Protein AF-X1BL93-F1 (afdb_monomer)

Structure (mmCIF, N/CA/C/O backbone):
data_AF-X1BL93-F1
#
_entry.id   AF-X1BL93-F1
#
loop_
_atom_site.group_PDB
_atom_site.id
_atom_site.type_symbol
_atom_site.label_atom_id
_atom_site.label_alt_id
_atom_site.label_comp_id
_atom_site.label_asym_id
_atom_site.label_entity_id
_atom_site.label_seq_id
_atom_site.pdbx_PDB_ins_code
_atom_site.Cartn_x
_atom_site.Cartn_y
_atom_site.Cartn_z
_atom_site.occupancy
_atom_site.B_iso_or_equiv
_atom_site.auth_seq_id
_atom_site.auth_comp_id
_atom_site.auth_asym_id
_atom_site.auth_atom_id
_atom_site.pdbx_PDB_model_num
ATOM 1 N N . GLU A 1 1 ? -20.829 -1.612 23.100 1.00 42.91 1 GLU A N 1
ATOM 2 C CA . GLU A 1 1 ? -20.469 -0.297 23.673 1.00 42.91 1 GLU A CA 1
ATOM 3 C C . GLU A 1 1 ? -18.978 -0.281 24.005 1.00 42.91 1 GLU A C 1
ATOM 5 O O . GLU A 1 1 ? -18.437 -1.334 24.332 1.00 42.91 1 GLU A O 1
ATOM 10 N N . CYS A 1 2 ? -18.305 0.864 23.852 1.00 41.94 2 CYS A N 1
ATOM 11 C CA . CYS A 1 2 ? -16.932 1.084 24.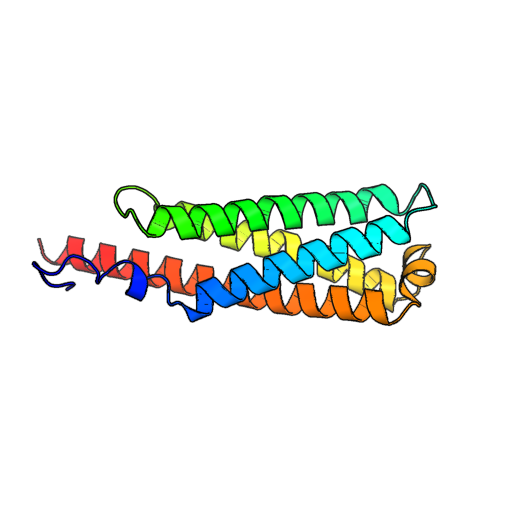331 1.00 41.94 2 CYS A CA 1
ATOM 12 C C . CYS A 1 2 ? -17.045 1.722 25.739 1.00 41.94 2 CYS A C 1
ATOM 14 O O . CYS A 1 2 ? -17.835 2.655 25.879 1.00 41.94 2 CYS A O 1
ATOM 16 N N . PRO A 1 3 ? -16.354 1.222 26.782 1.00 42.75 3 PRO A N 1
ATOM 17 C CA . PRO A 1 3 ? -16.650 1.581 28.173 1.00 42.75 3 PRO A CA 1
ATOM 18 C C . PRO A 1 3 ? -16.120 2.970 28.589 1.00 42.75 3 PRO A C 1
ATOM 20 O O . PRO A 1 3 ? -15.126 3.440 28.026 1.00 42.75 3 PRO A O 1
ATOM 23 N N . PRO A 1 4 ? -16.726 3.610 29.612 1.00 44.84 4 PRO A N 1
ATOM 24 C CA . PRO A 1 4 ? -16.394 4.962 30.045 1.00 44.84 4 PRO A CA 1
ATOM 25 C C . PRO A 1 4 ? -15.346 4.960 31.167 1.00 44.84 4 PRO A C 1
ATOM 27 O O . PRO A 1 4 ? -15.685 5.235 32.306 1.00 44.84 4 PRO A O 1
ATOM 30 N N . SER A 1 5 ? -14.086 4.631 30.865 1.00 45.03 5 SER A N 1
ATOM 31 C CA . SER A 1 5 ? -12.888 5.111 31.594 1.00 45.03 5 SER A CA 1
ATOM 32 C C . SER A 1 5 ? -11.679 4.239 31.261 1.00 45.03 5 SER A C 1
ATOM 34 O O . SER A 1 5 ? -11.653 3.052 31.582 1.00 45.03 5 SER A O 1
ATOM 36 N N . GLY A 1 6 ? -10.658 4.843 30.659 1.00 34.75 6 GLY A N 1
ATOM 37 C CA . GLY A 1 6 ? -9.364 4.214 30.397 1.00 34.75 6 GLY A CA 1
ATOM 38 C C . GLY A 1 6 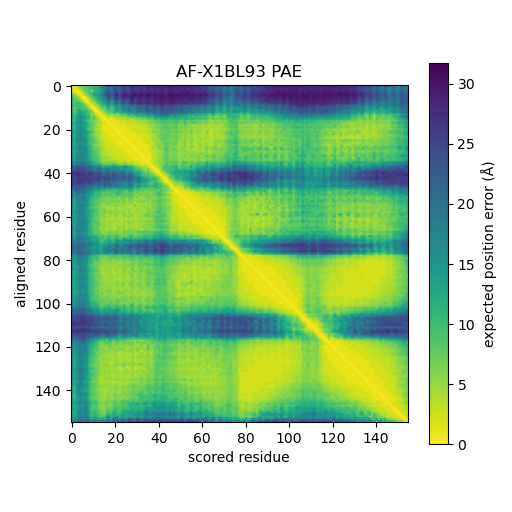? -8.760 4.772 29.117 1.00 34.75 6 GLY A C 1
ATOM 39 O O . GLY A 1 6 ? -9.204 4.430 28.029 1.00 34.75 6 GLY A O 1
ATOM 40 N N . GLN A 1 7 ? -7.776 5.656 29.266 1.00 42.66 7 GLN A N 1
ATOM 41 C CA . GLN A 1 7 ? -7.214 6.593 28.277 1.00 42.66 7 GLN A CA 1
ATOM 42 C C . GLN A 1 7 ? -6.709 6.021 26.932 1.00 42.66 7 GLN A C 1
ATOM 44 O O . GLN A 1 7 ? -6.234 6.789 26.105 1.00 42.66 7 GLN A O 1
ATOM 49 N N . TYR A 1 8 ? -6.826 4.722 26.654 1.00 45.47 8 TYR A N 1
ATOM 50 C CA . TYR A 1 8 ? -6.338 4.093 25.423 1.00 45.47 8 TYR A CA 1
ATOM 51 C C . TYR A 1 8 ? -7.199 2.849 25.129 1.00 45.47 8 TYR A C 1
ATOM 53 O O . TYR A 1 8 ? -7.005 1.823 25.774 1.00 45.47 8 TYR A O 1
ATOM 61 N N . GLY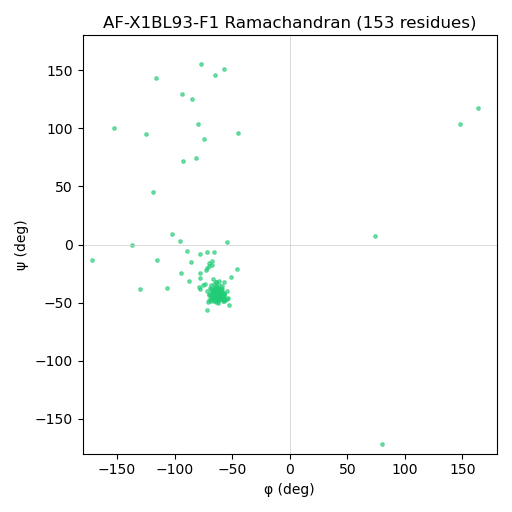 A 1 9 ? -8.188 2.887 24.218 1.00 43.69 9 GLY A N 1
ATOM 62 C CA . GLY A 1 9 ? -9.030 1.679 24.058 1.00 43.69 9 GLY A CA 1
ATOM 63 C C . GLY A 1 9 ? -10.060 1.557 22.930 1.00 43.69 9 GLY A C 1
ATOM 64 O O . GLY A 1 9 ? -10.529 0.439 22.689 1.00 43.69 9 GLY A O 1
ATOM 65 N N . CYS A 1 10 ? -10.413 2.630 22.215 1.00 51.66 10 CYS A N 1
ATOM 66 C CA . CYS A 1 10 ? -11.317 2.521 21.054 1.00 51.66 10 CYS A CA 1
ATOM 67 C C . CYS A 1 10 ? -10.567 2.700 19.717 1.00 51.66 10 CYS A C 1
ATOM 69 O O . CYS A 1 10 ? -10.809 1.928 18.796 1.00 51.66 10 CYS A O 1
ATOM 71 N N . GLY A 1 11 ? -9.569 3.593 19.630 1.00 49.88 11 GLY A N 1
ATOM 72 C CA . GLY A 1 11 ? -8.784 3.809 18.398 1.00 49.88 11 GLY A CA 1
ATOM 73 C C . GLY A 1 11 ? -7.997 2.580 17.914 1.00 49.88 11 GLY A C 1
ATOM 74 O O . GLY A 1 11 ? -8.067 2.225 16.744 1.00 49.88 11 GLY A O 1
ATOM 75 N N . GLN A 1 12 ? -7.343 1.851 18.827 1.00 44.06 12 GLN A N 1
ATOM 76 C CA . GLN A 1 12 ? -6.580 0.623 18.516 1.00 44.06 12 GLN A CA 1
ATOM 77 C C . GLN A 1 12 ? -7.473 -0.576 18.133 1.00 44.06 12 GLN A C 1
ATOM 79 O O . GLN A 1 12 ? -6.979 -1.570 17.608 1.00 44.06 12 GLN A O 1
ATOM 84 N N . ARG A 1 13 ? -8.782 -0.503 18.420 1.00 53.62 13 ARG A N 1
ATOM 85 C CA . ARG A 1 13 ? -9.769 -1.524 18.033 1.00 53.62 13 ARG A CA 1
ATOM 86 C C . ARG A 1 13 ? -10.325 -1.262 16.634 1.00 53.62 13 ARG A C 1
ATOM 88 O O . ARG A 1 13 ? -10.656 -2.209 15.939 1.00 53.62 13 ARG A O 1
ATOM 95 N N . ILE A 1 14 ? -10.418 0.015 16.251 1.00 60.62 14 ILE A N 1
ATOM 96 C CA . ILE A 1 14 ? -10.888 0.456 14.931 1.00 60.62 14 ILE A CA 1
ATOM 97 C C . ILE A 1 14 ? -9.786 0.278 13.877 1.00 60.62 14 ILE A C 1
ATOM 99 O O . ILE A 1 14 ? -10.084 -0.139 12.767 1.00 60.62 14 ILE A O 1
ATOM 103 N N . PHE A 1 15 ? -8.521 0.544 14.221 1.00 67.88 15 PHE A N 1
ATOM 104 C CA . PHE A 1 15 ? -7.368 0.239 13.364 1.00 67.88 15 PHE A CA 1
ATOM 105 C C . PHE A 1 15 ? -6.351 -0.636 14.110 1.00 67.88 15 PHE A C 1
ATOM 107 O O . PHE A 1 15 ? -5.499 -0.103 14.832 1.00 67.88 15 PHE A O 1
ATOM 114 N N . PRO A 1 16 ? -6.423 -1.971 13.944 1.00 71.75 16 PRO A N 1
ATOM 115 C CA . PRO A 1 16 ? -5.450 -2.902 14.505 1.00 71.75 16 PRO A CA 1
ATOM 116 C C . PRO A 1 16 ? -4.018 -2.591 14.052 1.00 71.75 16 PRO A C 1
ATOM 118 O O . PRO A 1 16 ? -3.792 -2.107 12.941 1.00 71.75 16 PRO A O 1
ATOM 121 N N . LYS A 1 17 ? -3.026 -2.927 14.887 1.00 74.88 17 LYS A N 1
ATOM 122 C CA . LYS A 1 17 ? -1.598 -2.757 14.555 1.00 74.88 17 LYS A CA 1
ATOM 123 C C . LYS A 1 17 ? -1.191 -3.482 13.270 1.00 74.88 17 LYS A C 1
ATOM 125 O O . LYS A 1 17 ? -0.347 -2.966 12.546 1.00 74.88 17 LYS A O 1
ATOM 130 N N . GLU A 1 18 ? -1.819 -4.619 12.976 1.00 78.56 18 GLU A N 1
ATOM 131 C CA . GLU A 1 18 ? -1.652 -5.358 11.719 1.00 78.56 18 GLU A CA 1
ATOM 132 C C . GLU A 1 18 ? -1.885 -4.451 10.501 1.00 78.56 18 GLU A C 1
ATOM 134 O O . GLU A 1 18 ? -0.994 -4.280 9.675 1.00 78.56 18 GLU A O 1
ATOM 139 N N . VAL A 1 19 ? -3.021 -3.746 10.471 1.00 76.69 19 VAL A N 1
ATOM 140 C CA . VAL A 1 19 ? -3.406 -2.836 9.379 1.00 76.69 19 VAL A CA 1
ATOM 141 C C . VAL A 1 19 ? -2.410 -1.685 9.235 1.00 76.69 19 VAL A C 1
ATOM 143 O O . VAL A 1 19 ? -2.034 -1.282 8.134 1.00 76.69 19 VAL A O 1
ATOM 146 N N . GLN A 1 20 ? -1.930 -1.153 10.361 1.00 75.81 20 GLN A N 1
ATOM 147 C CA . GLN A 1 20 ? -0.913 -0.102 10.346 1.00 75.81 20 GLN A CA 1
ATOM 148 C C . GLN A 1 20 ? 0.422 -0.596 9.773 1.00 75.81 20 GLN A C 1
ATOM 150 O O . GLN A 1 20 ? 1.126 0.168 9.112 1.00 75.81 20 GLN A O 1
ATOM 155 N N . ASN A 1 21 ? 0.793 -1.847 10.049 1.00 82.69 21 ASN A N 1
ATOM 156 C CA . ASN A 1 21 ? 2.017 -2.449 9.536 1.00 82.69 21 ASN A CA 1
ATOM 157 C C . ASN A 1 21 ? 1.909 -2.733 8.037 1.00 82.69 21 ASN A C 1
ATOM 159 O O . ASN A 1 21 ? 2.855 -2.444 7.310 1.00 82.69 21 ASN A O 1
ATOM 163 N N . GLU A 1 22 ? 0.756 -3.206 7.567 1.00 80.75 22 GLU A N 1
ATOM 164 C CA . GLU A 1 22 ? 0.510 -3.439 6.143 1.00 80.75 22 GLU A CA 1
ATOM 165 C C . GLU A 1 22 ? 0.543 -2.144 5.329 1.00 80.75 22 GLU A C 1
ATOM 167 O O . GLU A 1 22 ? 1.209 -2.081 4.300 1.00 80.75 22 GLU A O 1
ATOM 172 N N . ILE A 1 23 ? -0.068 -1.062 5.823 1.00 80.88 23 ILE A N 1
ATOM 173 C CA . ILE A 1 23 ? -0.015 0.240 5.138 1.00 80.88 23 ILE A CA 1
ATOM 174 C C . ILE A 1 23 ? 1.414 0.813 5.125 1.00 80.88 23 ILE A C 1
ATOM 176 O O . ILE A 1 23 ? 1.824 1.445 4.149 1.00 80.88 23 ILE A O 1
ATOM 180 N N . LYS A 1 24 ? 2.214 0.568 6.173 1.00 80.88 24 LYS A N 1
ATOM 181 C CA . LYS A 1 24 ? 3.642 0.933 6.181 1.00 80.88 24 LYS A CA 1
ATOM 182 C C . LYS A 1 24 ? 4.454 0.102 5.189 1.00 80.88 24 LYS A C 1
ATOM 184 O O . LYS A 1 24 ? 5.299 0.672 4.502 1.00 80.88 24 LYS A O 1
ATOM 189 N N . ALA A 1 25 ? 4.218 -1.207 5.125 1.00 82.56 25 ALA A N 1
ATOM 190 C CA . ALA A 1 25 ? 4.877 -2.100 4.175 1.00 82.56 25 ALA A CA 1
ATOM 191 C C . ALA A 1 25 ? 4.571 -1.668 2.736 1.00 82.56 25 ALA A C 1
ATOM 193 O O . ALA A 1 25 ? 5.495 -1.416 1.967 1.00 82.56 25 ALA A O 1
ATOM 194 N N . LEU A 1 26 ? 3.296 -1.400 2.449 1.00 77.81 26 LEU A N 1
ATOM 195 C CA . LEU A 1 26 ? 2.833 -0.853 1.180 1.00 77.81 26 LEU A CA 1
ATOM 196 C C . LEU A 1 26 ? 3.574 0.437 0.794 1.00 77.81 26 LEU A C 1
ATOM 198 O O . LEU A 1 26 ? 4.051 0.577 -0.333 1.00 77.81 26 LEU A O 1
ATOM 202 N N . ALA A 1 27 ? 3.739 1.375 1.731 1.00 80.25 27 ALA A N 1
ATOM 203 C CA . ALA A 1 27 ? 4.491 2.606 1.482 1.00 80.25 27 ALA A CA 1
ATOM 204 C C . ALA A 1 27 ? 5.963 2.362 1.126 1.00 80.25 27 ALA A C 1
ATOM 206 O O . ALA A 1 27 ? 6.531 3.079 0.295 1.00 80.25 27 ALA A O 1
ATOM 207 N N . VAL A 1 28 ? 6.583 1.343 1.722 1.00 83.56 28 VAL A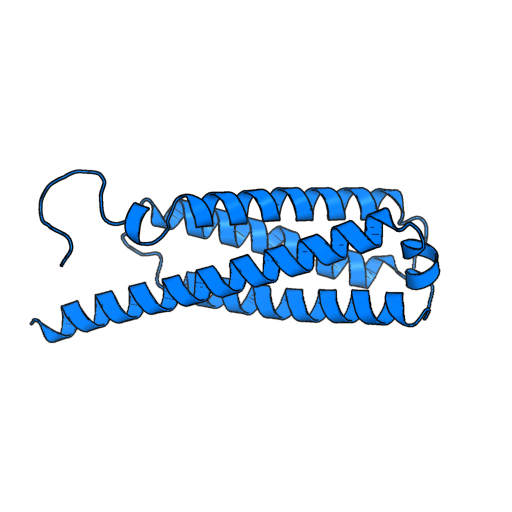 N 1
ATOM 208 C CA . VAL A 1 28 ? 7.951 0.933 1.391 1.00 83.56 28 VAL A CA 1
ATOM 209 C C . VAL A 1 28 ? 8.006 0.305 -0.001 1.00 83.56 28 VAL A C 1
ATOM 211 O O . VAL A 1 28 ? 8.852 0.712 -0.800 1.00 83.56 28 VAL A O 1
ATOM 214 N N . SER A 1 29 ? 7.103 -0.618 -0.328 1.00 79.69 29 SER A N 1
ATOM 215 C CA . SER A 1 29 ? 7.038 -1.276 -1.640 1.00 79.69 29 SER A CA 1
ATOM 216 C C . SER A 1 29 ? 6.814 -0.274 -2.770 1.00 79.69 29 SER A C 1
ATOM 218 O O . SER A 1 29 ? 7.532 -0.285 -3.770 1.00 79.69 29 SER A O 1
ATOM 220 N N . ILE A 1 30 ? 5.920 0.695 -2.567 1.00 77.94 30 ILE A N 1
ATOM 221 C CA . ILE A 1 30 ? 5.667 1.789 -3.512 1.00 77.94 30 ILE A CA 1
ATOM 222 C C . ILE A 1 30 ? 6.906 2.659 -3.710 1.00 77.94 30 ILE A C 1
ATOM 224 O O . ILE A 1 30 ? 7.239 3.014 -4.840 1.00 77.94 30 ILE A O 1
ATOM 228 N N . LYS A 1 31 ? 7.616 3.000 -2.629 1.00 80.06 31 LYS A N 1
ATOM 229 C CA . LYS A 1 31 ? 8.862 3.771 -2.718 1.00 80.06 31 LYS A CA 1
ATOM 230 C C . LYS A 1 31 ? 9.943 2.999 -3.476 1.00 80.06 31 LYS A C 1
ATOM 232 O O . LYS A 1 31 ? 10.677 3.587 -4.269 1.00 80.06 31 LYS A O 1
ATOM 237 N N . THR A 1 32 ? 10.036 1.691 -3.260 1.00 79.69 32 THR A N 1
ATOM 238 C CA . THR A 1 32 ? 10.954 0.807 -3.987 1.00 79.69 32 THR A CA 1
ATOM 239 C C . THR A 1 32 ? 10.606 0.757 -5.470 1.00 79.69 32 THR A C 1
ATOM 241 O O . THR A 1 32 ? 11.476 0.990 -6.309 1.00 79.69 32 THR A O 1
ATOM 244 N N . LEU A 1 33 ? 9.328 0.565 -5.801 1.00 72.50 33 LEU A N 1
ATOM 245 C CA . LEU A 1 33 ? 8.829 0.618 -7.171 1.00 72.50 33 LEU A CA 1
ATOM 246 C C . LEU A 1 33 ? 9.147 1.975 -7.820 1.00 72.50 33 LEU A C 1
ATOM 248 O O . LEU A 1 33 ? 9.649 2.013 -8.942 1.00 72.50 33 LEU A O 1
ATOM 252 N N . ALA A 1 34 ? 8.952 3.082 -7.092 1.00 74.06 34 ALA A N 1
ATOM 253 C CA . ALA A 1 34 ? 9.272 4.429 -7.559 1.00 74.06 34 ALA A CA 1
ATOM 254 C C . ALA A 1 34 ? 10.745 4.590 -7.943 1.00 74.06 34 ALA A C 1
ATOM 256 O O . ALA A 1 34 ? 11.073 5.157 -8.988 1.00 74.06 34 ALA A O 1
ATOM 257 N N . ASN A 1 35 ? 11.635 4.074 -7.098 1.00 73.19 35 ASN A N 1
ATOM 258 C CA . ASN A 1 35 ? 13.074 4.139 -7.311 1.00 73.19 35 ASN A CA 1
ATOM 259 C C . ASN A 1 35 ? 13.519 3.247 -8.477 1.00 73.19 35 ASN A C 1
ATOM 261 O O . ASN A 1 35 ? 14.303 3.698 -9.312 1.00 73.19 35 ASN A O 1
ATOM 265 N N . ASN A 1 36 ? 12.979 2.029 -8.581 1.00 67.75 36 ASN A N 1
ATOM 266 C CA . ASN A 1 36 ? 13.290 1.103 -9.673 1.00 67.75 36 ASN A CA 1
ATOM 267 C C . ASN A 1 36 ? 12.814 1.651 -11.025 1.00 67.75 36 ASN A C 1
ATOM 269 O O . ASN A 1 36 ? 13.533 1.579 -12.017 1.00 67.75 36 ASN A O 1
ATOM 273 N N . ILE A 1 37 ? 11.644 2.290 -11.054 1.00 66.38 37 ILE A N 1
ATOM 274 C CA . ILE A 1 37 ? 11.141 2.991 -12.238 1.00 66.38 37 ILE A CA 1
ATOM 275 C C . ILE A 1 37 ? 12.073 4.159 -12.612 1.0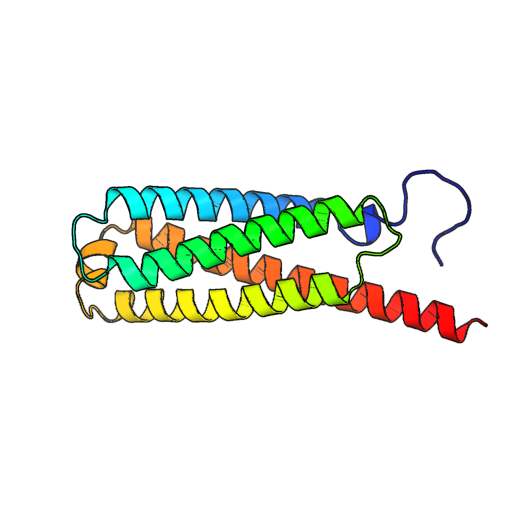0 66.38 37 ILE A C 1
ATOM 277 O O . ILE A 1 37 ? 12.437 4.298 -13.778 1.00 66.38 37 ILE A O 1
ATOM 281 N N . ASN A 1 38 ? 12.529 4.972 -11.651 1.00 59.97 38 ASN A N 1
ATOM 282 C CA . ASN A 1 38 ? 13.453 6.084 -11.924 1.00 59.97 38 ASN A CA 1
ATOM 283 C C . ASN A 1 38 ? 14.803 5.636 -12.513 1.00 59.97 38 ASN A C 1
ATOM 285 O O . ASN A 1 38 ? 15.376 6.375 -13.311 1.00 59.97 38 ASN A O 1
ATOM 289 N N . ALA A 1 39 ? 15.287 4.440 -12.164 1.00 57.78 39 ALA A N 1
ATOM 290 C CA . ALA A 1 39 ? 16.527 3.876 -12.703 1.00 57.78 39 ALA A CA 1
ATOM 291 C C . ALA A 1 39 ? 16.418 3.458 -14.183 1.00 57.78 39 ALA A C 1
ATOM 293 O O . ALA A 1 39 ? 17.432 3.308 -14.859 1.00 57.78 39 ALA A O 1
ATOM 294 N N . ILE A 1 40 ? 15.194 3.290 -14.692 1.00 53.53 40 ILE A N 1
ATOM 295 C CA . ILE A 1 40 ? 14.927 2.656 -15.982 1.00 53.53 40 ILE A CA 1
ATOM 296 C C . ILE A 1 40 ? 14.311 3.644 -17.011 1.00 53.53 40 ILE A C 1
ATOM 298 O O . ILE A 1 40 ? 14.325 3.400 -18.221 1.00 53.53 40 ILE A O 1
ATOM 302 N N . ILE A 1 41 ? 13.839 4.824 -16.587 1.00 54.12 41 ILE A N 1
ATOM 303 C CA . ILE A 1 41 ? 13.276 5.838 -17.496 1.00 54.12 41 ILE A CA 1
ATOM 304 C C . ILE A 1 41 ? 14.367 6.682 -18.188 1.00 54.12 41 ILE A C 1
ATOM 306 O O . ILE A 1 41 ? 14.558 7.868 -17.895 1.00 54.12 41 ILE A O 1
ATOM 310 N N . GLY A 1 42 ? 15.046 6.076 -19.161 1.00 55.19 42 GLY A N 1
ATOM 311 C CA . GLY A 1 42 ? 15.821 6.781 -20.189 1.00 55.19 42 GLY A CA 1
ATOM 312 C C . GLY A 1 42 ? 14.995 7.228 -21.407 1.00 55.19 42 GLY A C 1
ATOM 313 O O . GLY A 1 42 ? 15.450 8.088 -22.154 1.00 55.19 42 GLY A O 1
ATOM 314 N N . ASP A 1 43 ? 13.778 6.700 -21.596 1.00 51.31 43 ASP A N 1
ATOM 315 C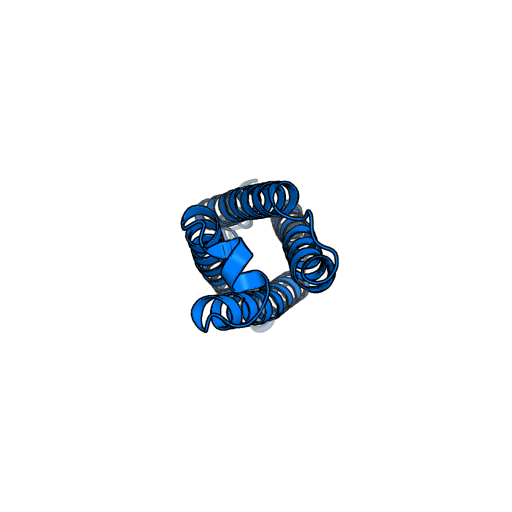 CA . ASP A 1 43 ? 13.007 6.857 -22.842 1.00 51.31 43 ASP A CA 1
ATOM 316 C C . ASP A 1 43 ? 11.684 7.637 -22.658 1.00 51.31 43 ASP A C 1
ATOM 318 O O . ASP A 1 43 ? 11.028 7.552 -21.613 1.00 51.31 43 ASP A O 1
ATOM 322 N N . ARG A 1 44 ? 11.315 8.461 -23.649 1.00 55.12 44 ARG A N 1
ATOM 323 C CA . ARG A 1 44 ? 10.337 9.565 -23.514 1.00 55.12 44 ARG A CA 1
ATOM 324 C C . ARG A 1 44 ? 8.865 9.132 -23.506 1.00 55.12 44 ARG A C 1
ATOM 326 O O . ARG A 1 44 ? 8.066 9.828 -22.883 1.00 55.12 44 ARG A O 1
ATOM 333 N N . ASP A 1 45 ? 8.513 7.984 -24.084 1.00 55.31 45 ASP A N 1
ATOM 334 C CA . ASP A 1 45 ? 7.099 7.638 -24.331 1.00 55.31 45 ASP A CA 1
ATOM 335 C C . ASP A 1 45 ? 6.443 6.786 -23.229 1.00 55.31 45 ASP A C 1
ATOM 337 O O . ASP A 1 45 ? 5.242 6.882 -22.991 1.00 55.31 45 ASP A O 1
ATOM 341 N N . ASN A 1 46 ? 7.229 6.030 -22.457 1.00 56.38 46 ASN A N 1
ATOM 342 C CA . ASN A 1 46 ? 6.723 5.218 -21.337 1.00 56.38 46 ASN A CA 1
ATOM 343 C C . ASN A 1 46 ? 6.686 5.968 -19.994 1.00 56.38 46 ASN A C 1
ATOM 345 O O . ASN A 1 46 ? 6.191 5.460 -18.986 1.00 56.38 46 ASN A O 1
ATOM 349 N N . LYS A 1 47 ? 7.219 7.195 -19.974 1.00 58.06 47 LYS A N 1
ATOM 350 C CA . LYS A 1 47 ? 7.390 8.011 -18.771 1.00 58.06 47 LYS A CA 1
ATOM 351 C C . LYS A 1 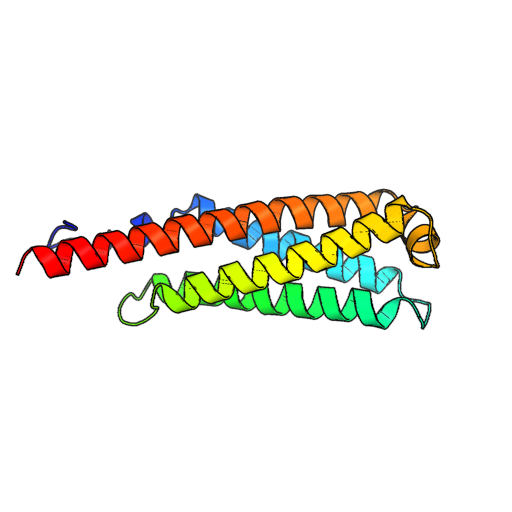47 ? 6.070 8.570 -18.263 1.00 58.06 47 LYS A C 1
ATOM 353 O O . LYS A 1 47 ? 5.926 8.691 -17.061 1.00 58.06 47 LYS A O 1
ATOM 358 N N . ALA A 1 48 ? 5.115 8.914 -19.126 1.00 62.00 48 ALA A N 1
ATOM 359 C CA . ALA A 1 48 ? 3.929 9.657 -18.697 1.00 62.00 48 ALA A CA 1
ATOM 360 C C . ALA A 1 48 ? 2.957 8.802 -17.868 1.00 62.00 48 ALA A C 1
ATOM 362 O O . ALA A 1 48 ? 2.676 9.154 -16.726 1.00 62.00 48 ALA A O 1
ATOM 363 N N . SER A 1 49 ? 2.491 7.663 -18.395 1.00 60.50 49 SER A N 1
ATOM 364 C CA . S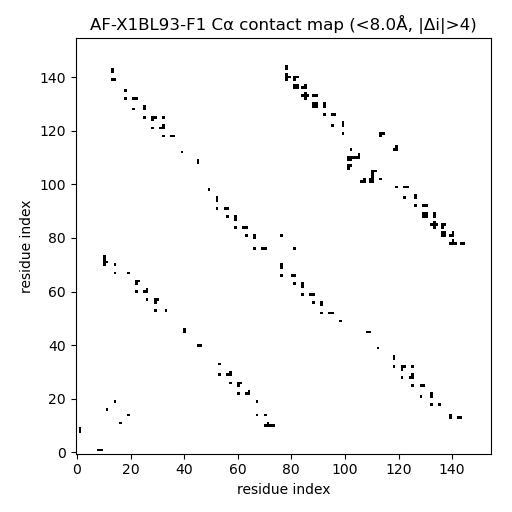ER A 1 49 ? 1.499 6.825 -17.703 1.00 60.50 49 SER A CA 1
ATOM 365 C C . SER A 1 49 ? 2.072 6.166 -16.451 1.00 60.50 49 SER A C 1
ATOM 367 O O . SER A 1 49 ? 1.469 6.275 -15.392 1.00 60.50 49 SER A O 1
ATOM 369 N N . ILE A 1 50 ? 3.268 5.570 -16.529 1.00 70.06 50 ILE A N 1
ATOM 370 C CA . ILE A 1 50 ? 3.901 4.909 -15.376 1.00 70.06 50 ILE A CA 1
ATOM 371 C C . ILE A 1 50 ? 4.227 5.931 -14.279 1.00 70.06 50 ILE A C 1
ATOM 373 O O . ILE A 1 50 ? 3.949 5.682 -13.108 1.00 70.06 50 ILE A O 1
ATOM 377 N N . LYS A 1 51 ? 4.755 7.112 -14.638 1.00 72.06 51 LYS A N 1
ATOM 378 C CA . LYS A 1 51 ? 5.009 8.186 -13.666 1.00 72.06 51 LYS A CA 1
ATOM 379 C C . LYS A 1 51 ? 3.715 8.728 -13.075 1.00 72.06 51 LYS A C 1
ATOM 381 O O . LYS A 1 51 ? 3.690 9.001 -11.884 1.00 72.06 51 LYS A O 1
ATOM 386 N N . GLN A 1 52 ? 2.657 8.887 -13.869 1.00 76.50 52 GLN A N 1
ATOM 387 C CA . GLN A 1 52 ? 1.374 9.366 -13.360 1.00 76.50 52 GLN A CA 1
ATOM 388 C C . GLN A 1 52 ? 0.761 8.361 -12.385 1.00 76.50 52 GLN A C 1
ATOM 390 O O . GLN A 1 52 ? 0.363 8.751 -11.291 1.00 76.50 52 GLN A O 1
ATOM 395 N N . THR A 1 53 ? 0.746 7.074 -12.740 1.00 72.19 53 THR A N 1
ATOM 396 C CA . THR A 1 53 ? 0.314 6.005 -11.838 1.00 72.19 53 THR A CA 1
ATOM 397 C C . THR A 1 53 ? 1.146 6.032 -10.562 1.00 72.19 53 THR A C 1
ATOM 399 O O . THR A 1 53 ? 0.586 6.054 -9.478 1.00 72.19 53 THR A O 1
ATOM 402 N N . LEU A 1 54 ? 2.470 6.145 -10.664 1.00 74.38 54 LEU A N 1
ATOM 403 C CA . LEU A 1 54 ? 3.356 6.187 -9.504 1.00 74.38 54 LEU A CA 1
ATOM 404 C C . LEU A 1 54 ? 3.117 7.399 -8.590 1.00 74.38 54 LEU A C 1
ATOM 406 O O . LEU A 1 54 ? 3.121 7.268 -7.365 1.00 74.38 54 LEU A O 1
ATOM 410 N N . VAL A 1 55 ? 2.902 8.577 -9.176 1.00 80.31 55 VAL A N 1
ATOM 411 C CA . VAL A 1 55 ? 2.564 9.800 -8.438 1.00 80.31 55 VAL A CA 1
ATOM 412 C C . VAL A 1 55 ? 1.229 9.630 -7.715 1.00 80.31 55 VAL A C 1
ATOM 414 O O . VAL A 1 55 ? 1.147 9.950 -6.531 1.00 80.31 55 VAL A O 1
ATOM 417 N N . ASN A 1 56 ? 0.218 9.071 -8.386 1.00 78.69 56 ASN A N 1
ATOM 418 C CA . ASN A 1 56 ? -1.089 8.801 -7.786 1.00 78.69 56 ASN A CA 1
ATOM 419 C C . ASN A 1 56 ? -0.967 7.804 -6.621 1.00 78.69 56 ASN A C 1
ATOM 421 O O . ASN A 1 56 ? -1.439 8.083 -5.523 1.00 78.69 56 ASN A O 1
ATOM 425 N N . VAL A 1 57 ? -0.251 6.695 -6.831 1.00 78.88 57 VAL A N 1
ATOM 426 C CA . VAL A 1 57 ? 0.009 5.651 -5.827 1.00 78.88 57 VAL A CA 1
ATOM 427 C C . VAL A 1 57 ? 0.711 6.230 -4.588 1.00 78.88 57 VAL A C 1
ATOM 429 O O . VAL A 1 57 ? 0.297 5.974 -3.455 1.00 78.88 57 VAL A O 1
ATOM 432 N N . THR A 1 58 ? 1.750 7.049 -4.787 1.00 80.94 58 THR A N 1
ATOM 433 C CA . THR A 1 58 ? 2.510 7.675 -3.690 1.00 80.94 58 THR A CA 1
ATOM 434 C C . THR A 1 58 ? 1.641 8.665 -2.913 1.00 80.94 58 THR A C 1
ATOM 436 O O . THR A 1 58 ? 1.556 8.584 -1.689 1.00 80.94 58 THR A O 1
ATOM 439 N N . ALA A 1 59 ? 0.932 9.555 -3.614 1.00 83.88 59 ALA A N 1
ATOM 440 C CA . ALA A 1 59 ? 0.065 10.552 -2.989 1.00 83.88 59 ALA A CA 1
ATOM 441 C C . ALA A 1 59 ? -1.066 9.909 -2.174 1.00 83.88 59 ALA A C 1
ATOM 443 O O . ALA A 1 59 ? -1.368 10.343 -1.060 1.00 83.88 59 ALA A O 1
ATOM 444 N N . MET A 1 60 ? -1.661 8.841 -2.700 1.00 76.69 60 MET A N 1
ATOM 445 C CA . MET A 1 60 ? -2.704 8.095 -2.003 1.00 76.69 60 MET A CA 1
ATOM 446 C C . MET A 1 60 ? -2.181 7.343 -0.785 1.00 76.69 60 MET A C 1
ATOM 448 O O . MET A 1 60 ? -2.871 7.260 0.225 1.00 76.69 60 MET A O 1
ATOM 452 N N . THR A 1 61 ? -0.954 6.836 -0.837 1.00 78.31 61 THR A N 1
ATOM 453 C CA . THR A 1 61 ? -0.330 6.169 0.314 1.00 78.31 61 THR A CA 1
ATOM 454 C C . THR A 1 61 ? -0.013 7.149 1.434 1.00 78.31 61 THR A C 1
ATOM 456 O O . THR A 1 61 ? -0.227 6.855 2.615 1.00 78.31 61 THR A O 1
ATOM 459 N N . ASP A 1 62 ? 0.409 8.360 1.077 1.00 83.50 62 ASP A N 1
ATOM 460 C CA . ASP A 1 62 ? 0.548 9.452 2.035 1.00 83.50 62 ASP A CA 1
ATOM 461 C C . ASP A 1 62 ? -0.804 9.854 2.631 1.00 83.50 62 ASP A C 1
ATOM 463 O O . ASP A 1 62 ? -0.883 10.192 3.815 1.00 83.50 62 ASP A O 1
ATOM 467 N N . GLN A 1 63 ? -1.872 9.839 1.829 1.00 81.38 63 GLN A N 1
ATOM 468 C CA . GLN A 1 63 ? -3.230 10.094 2.304 1.00 81.38 63 GLN A CA 1
ATOM 469 C C . GLN A 1 63 ? -3.694 8.991 3.262 1.00 81.38 63 GLN A C 1
ATOM 471 O O . GLN A 1 63 ? -4.147 9.310 4.357 1.00 81.38 63 GLN A O 1
ATOM 476 N N . ALA A 1 64 ? -3.497 7.713 2.925 1.00 77.50 64 ALA A N 1
ATOM 477 C CA . ALA A 1 64 ? -3.805 6.584 3.801 1.00 77.50 64 ALA A CA 1
ATOM 478 C C . ALA A 1 64 ? -3.039 6.677 5.132 1.00 77.50 64 ALA A C 1
ATOM 480 O O . ALA A 1 64 ? -3.637 6.575 6.201 1.00 77.50 64 ALA A O 1
ATOM 481 N N . THR A 1 65 ? -1.739 6.982 5.089 1.00 79.81 65 THR A N 1
ATOM 482 C CA . THR A 1 65 ? -0.904 7.163 6.290 1.00 79.81 65 THR A CA 1
ATOM 483 C C . THR A 1 65 ? -1.373 8.337 7.153 1.00 79.81 65 THR A C 1
ATOM 485 O O . THR A 1 65 ? -1.332 8.263 8.383 1.00 79.81 65 THR A O 1
ATOM 488 N N . ARG A 1 66 ? -1.824 9.435 6.535 1.00 79.06 66 ARG A N 1
ATOM 489 C CA . ARG A 1 66 ? -2.400 10.581 7.254 1.00 79.06 66 ARG A CA 1
ATOM 490 C C . ARG A 1 66 ? -3.732 10.224 7.903 1.00 79.06 66 ARG A C 1
ATOM 492 O O . ARG A 1 66 ? -3.894 10.486 9.090 1.00 79.06 66 ARG A O 1
ATOM 499 N N . THR A 1 67 ? -4.622 9.561 7.169 1.00 74.25 67 THR A N 1
ATOM 500 C CA . THR A 1 67 ? -5.898 9.049 7.683 1.00 74.25 67 THR A CA 1
ATOM 501 C C . THR A 1 67 ? -5.674 8.151 8.899 1.00 74.25 67 THR A C 1
ATOM 503 O O . THR A 1 67 ? -6.287 8.380 9.937 1.00 74.25 67 THR A O 1
ATOM 506 N N . LEU A 1 68 ? -4.723 7.213 8.826 1.00 71.44 68 LEU A N 1
ATOM 507 C CA . LEU A 1 68 ? -4.339 6.362 9.957 1.00 71.44 68 LEU A CA 1
ATOM 508 C C . LEU A 1 68 ? -3.915 7.156 11.196 1.00 71.44 68 LEU A C 1
ATOM 510 O O . LEU A 1 68 ? -4.374 6.869 12.298 1.00 71.44 68 LEU A O 1
ATOM 514 N N . LYS A 1 69 ? -3.048 8.160 11.024 1.00 72.81 69 LYS A N 1
ATOM 515 C CA . LYS A 1 69 ? -2.562 8.997 12.131 1.00 72.81 69 LYS A CA 1
ATOM 516 C C . LYS A 1 69 ? -3.674 9.846 12.746 1.00 72.81 69 LYS A C 1
ATOM 518 O O . LYS A 1 69 ? -3.716 10.014 13.958 1.00 72.81 69 LYS A O 1
ATOM 523 N N . SER A 1 70 ? -4.585 10.373 11.931 1.00 68.62 70 SER A N 1
ATOM 524 C CA . SER A 1 70 ? -5.691 11.210 12.409 1.00 68.62 70 SER A CA 1
ATOM 525 C C . SER A 1 70 ? -6.770 10.412 13.153 1.00 68.62 70 SER A C 1
ATOM 527 O O . SER A 1 70 ? -7.477 10.970 13.989 1.00 68.62 70 SER A O 1
ATOM 529 N N . ILE A 1 71 ? -6.867 9.101 12.915 1.00 63.41 71 ILE A N 1
ATOM 530 C CA . ILE A 1 71 ? -7.784 8.202 13.633 1.00 63.41 71 ILE A CA 1
ATOM 531 C C . ILE A 1 71 ? -7.340 7.943 15.078 1.00 63.41 71 ILE A C 1
ATOM 533 O O . ILE A 1 71 ? -8.173 7.617 15.918 1.00 63.41 71 ILE A O 1
ATOM 537 N N . GLU A 1 72 ? -6.070 8.154 15.430 1.00 56.16 72 GLU A N 1
ATOM 538 C CA . GLU A 1 72 ? -5.635 8.098 16.833 1.00 56.16 72 GLU A CA 1
ATOM 539 C C . GLU A 1 72 ? -6.228 9.247 17.685 1.00 56.16 72 GLU A C 1
ATOM 541 O O . GLU A 1 72 ? -6.239 9.146 18.911 1.00 56.16 72 GLU A O 1
ATOM 546 N N . GLY A 1 73 ? -6.799 10.290 17.059 1.00 55.69 73 GLY A N 1
ATOM 547 C CA . GLY A 1 73 ? -7.393 11.471 17.705 1.00 55.69 73 GLY A CA 1
ATOM 548 C C . GLY A 1 73 ? -8.890 11.673 17.426 1.00 55.69 73 GLY A C 1
ATOM 549 O O . GLY A 1 73 ? -9.295 12.780 17.089 1.00 55.69 73 GLY A O 1
ATOM 550 N N . LEU A 1 74 ? -9.697 10.608 17.521 1.00 57.97 74 LEU A N 1
ATOM 551 C CA . LEU A 1 74 ? -11.128 10.544 17.159 1.00 57.97 74 LEU A CA 1
ATOM 552 C C . LEU A 1 74 ? -11.990 11.733 17.648 1.00 57.97 74 LEU A C 1
ATOM 554 O O . LEU A 1 74 ? -12.557 11.687 18.739 1.00 57.97 74 LEU A O 1
ATOM 558 N N . SER A 1 75 ? -12.201 12.725 16.783 1.00 52.06 75 SER A N 1
ATOM 559 C CA . SER A 1 75 ? -13.418 13.552 16.791 1.00 52.06 75 SER A CA 1
ATOM 560 C C . SER A 1 75 ? -14.065 13.663 15.405 1.00 52.06 75 SER A C 1
ATOM 562 O O . SER A 1 75 ? -15.280 13.529 15.326 1.00 52.06 75 SER A O 1
ATOM 564 N N . ASP A 1 76 ? -13.291 13.772 14.310 1.00 52.25 76 ASP A N 1
ATOM 565 C CA . ASP A 1 76 ? -13.863 14.182 13.006 1.00 52.25 76 ASP A CA 1
ATOM 566 C C . ASP A 1 76 ? -13.407 13.406 11.754 1.00 52.25 76 ASP A C 1
ATOM 568 O O . ASP A 1 76 ? -13.900 13.678 10.657 1.00 52.25 76 ASP A O 1
ATOM 572 N N . VAL A 1 77 ? -12.516 12.407 11.854 1.00 57.19 77 VAL A N 1
ATOM 573 C CA . VAL A 1 77 ? -12.199 11.564 10.680 1.00 57.19 77 VAL A CA 1
ATOM 574 C C . VAL A 1 77 ? -13.359 10.605 10.432 1.00 57.19 77 VAL A C 1
ATOM 576 O O . VAL A 1 77 ? -13.449 9.514 10.995 1.00 57.19 77 VAL A O 1
ATOM 579 N N . GLY A 1 78 ? -14.301 11.060 9.611 1.00 69.56 78 GLY A N 1
ATOM 580 C CA . GLY A 1 78 ? -15.471 10.298 9.220 1.00 69.56 78 GLY A CA 1
ATOM 581 C C . GLY A 1 78 ? -15.090 9.065 8.405 1.00 69.56 78 GLY A C 1
ATOM 582 O O . GLY A 1 78 ? -14.184 9.105 7.577 1.00 69.56 78 GLY A O 1
ATOM 583 N N . ALA A 1 79 ? -15.857 7.987 8.579 1.00 71.69 79 ALA A N 1
ATOM 584 C CA . ALA A 1 79 ? -15.840 6.793 7.725 1.00 71.69 79 ALA A CA 1
ATOM 585 C C . ALA A 1 79 ? -15.842 7.107 6.211 1.00 71.69 79 ALA A C 1
ATOM 587 O O . ALA A 1 79 ? -15.445 6.276 5.405 1.00 71.69 79 ALA A O 1
ATOM 588 N N . GLU A 1 80 ? -16.279 8.305 5.827 1.00 77.88 80 GLU A N 1
ATOM 589 C CA . GLU A 1 80 ? -16.216 8.842 4.471 1.00 77.88 80 GLU A CA 1
ATOM 590 C C . GLU A 1 80 ? -14.782 9.066 3.967 1.00 77.88 80 GLU A C 1
ATOM 592 O O . GLU A 1 80 ? -14.460 8.636 2.869 1.00 77.88 80 GLU A O 1
ATOM 597 N N . ALA A 1 81 ? -13.881 9.644 4.770 1.00 80.44 81 ALA A N 1
ATOM 598 C CA . ALA A 1 81 ? -12.485 9.841 4.364 1.00 80.44 81 ALA A CA 1
ATOM 599 C C . ALA A 1 81 ? -11.756 8.501 4.144 1.00 80.44 81 ALA A C 1
ATOM 601 O O . ALA A 1 81 ? -10.937 8.358 3.232 1.00 80.44 81 ALA A O 1
ATOM 602 N N . ILE A 1 82 ? -12.092 7.503 4.967 1.00 78.75 82 ILE A N 1
ATOM 603 C CA . ILE A 1 82 ? -11.593 6.128 4.842 1.00 78.75 82 ILE A CA 1
ATOM 604 C C . ILE A 1 82 ? -12.173 5.477 3.578 1.00 78.75 82 ILE A C 1
ATOM 606 O O . ILE A 1 82 ? -11.416 4.908 2.793 1.00 78.75 82 ILE A O 1
ATOM 610 N N . GLY A 1 83 ? -13.478 5.636 3.333 1.00 83.88 83 GLY A N 1
ATOM 611 C CA . GLY A 1 83 ? -14.147 5.169 2.117 1.00 83.88 83 GLY A CA 1
ATOM 612 C C . GLY A 1 83 ? -13.542 5.758 0.841 1.00 83.88 83 GLY A C 1
ATOM 613 O O . GLY A 1 83 ? -13.158 5.010 -0.052 1.00 83.88 83 GLY A O 1
ATOM 614 N N . ASN A 1 84 ? -13.343 7.076 0.799 1.00 85.88 84 ASN A N 1
ATOM 615 C CA . ASN A 1 84 ? -12.729 7.767 -0.338 1.00 85.88 84 ASN A CA 1
ATOM 616 C C . ASN A 1 84 ? -11.299 7.272 -0.601 1.00 85.88 84 ASN A C 1
ATOM 618 O O . ASN A 1 84 ? -10.884 7.131 -1.748 1.00 85.88 84 ASN A O 1
ATOM 622 N N . THR A 1 85 ? -10.540 6.980 0.459 1.00 83.56 85 THR A N 1
ATOM 623 C CA . THR A 1 85 ? -9.190 6.416 0.325 1.00 83.56 85 THR A CA 1
ATOM 624 C C . THR A 1 85 ? -9.237 5.001 -0.263 1.00 83.56 85 THR A C 1
ATOM 626 O O . THR A 1 85 ? -8.441 4.690 -1.146 1.00 83.56 85 THR A O 1
ATOM 629 N N . ALA A 1 86 ? -10.185 4.159 0.164 1.00 86.06 86 ALA A N 1
ATOM 630 C CA . ALA A 1 86 ? -10.376 2.822 -0.405 1.00 86.06 86 ALA A CA 1
ATOM 631 C C . ALA A 1 86 ? -10.762 2.875 -1.897 1.00 86.06 86 ALA A C 1
ATOM 633 O O . ALA A 1 86 ? -10.182 2.164 -2.713 1.00 86.06 86 ALA A O 1
ATOM 634 N N . GLU A 1 87 ? -11.671 3.775 -2.283 1.00 88.19 87 GLU A N 1
ATOM 635 C CA . GLU A 1 87 ? -12.067 3.964 -3.688 1.00 88.19 87 GLU A CA 1
ATOM 636 C C . GLU A 1 87 ? -10.904 4.436 -4.570 1.00 88.19 87 GLU A C 1
ATOM 638 O O . GLU A 1 87 ? -10.718 3.959 -5.693 1.00 88.19 87 GLU A O 1
ATOM 643 N N . GLN A 1 88 ? -10.075 5.349 -4.059 1.00 86.12 88 GLN A N 1
ATOM 644 C CA . GLN A 1 88 ? -8.875 5.786 -4.766 1.00 86.12 88 GLN A CA 1
ATOM 645 C C . GLN A 1 88 ? -7.890 4.624 -4.966 1.00 86.12 88 GLN A C 1
ATOM 647 O O . GLN A 1 88 ? -7.338 4.483 -6.063 1.00 86.12 88 GLN A O 1
ATOM 652 N N . LEU A 1 89 ? -7.695 3.776 -3.943 1.00 84.50 89 LEU A N 1
ATOM 653 C CA . LEU A 1 89 ? -6.841 2.579 -4.013 1.00 84.50 89 LEU A CA 1
ATOM 654 C C . LEU A 1 89 ? -7.318 1.601 -5.085 1.00 84.50 89 LEU A C 1
ATOM 656 O O . LEU A 1 89 ? -6.490 1.131 -5.863 1.00 84.50 89 LEU A O 1
ATOM 660 N N . ASP A 1 90 ? -8.626 1.378 -5.207 1.00 87.25 90 ASP A N 1
ATOM 661 C CA . ASP A 1 90 ? -9.194 0.530 -6.262 1.00 87.25 90 ASP A CA 1
ATOM 662 C C . ASP A 1 90 ? -8.923 1.074 -7.668 1.00 87.25 90 ASP A C 1
ATOM 664 O O . ASP A 1 90 ? -8.538 0.327 -8.569 1.00 87.25 90 ASP A O 1
ATOM 668 N N . SER A 1 91 ? -9.094 2.384 -7.864 1.00 86.75 91 SER A N 1
ATOM 669 C CA . SER A 1 91 ? -8.824 3.032 -9.154 1.00 86.75 91 SER A CA 1
ATOM 670 C C . SER A 1 91 ? -7.359 2.860 -9.565 1.00 86.75 91 SER A C 1
ATOM 672 O O . SER A 1 91 ? -7.037 2.474 -10.690 1.00 86.75 91 SER A O 1
ATOM 674 N N . THR A 1 92 ? -6.452 3.053 -8.611 1.00 80.94 92 THR A N 1
ATOM 675 C CA . THR A 1 92 ? -5.019 2.850 -8.824 1.00 80.94 92 THR A CA 1
ATOM 676 C C . THR A 1 92 ? -4.663 1.390 -9.085 1.00 80.94 92 THR A C 1
ATOM 678 O O . THR A 1 92 ? -3.859 1.104 -9.974 1.00 80.94 92 THR A O 1
ATOM 681 N N . LEU A 1 93 ? -5.278 0.460 -8.353 1.00 86.38 93 LEU A N 1
ATOM 682 C CA . LEU A 1 93 ? -5.122 -0.974 -8.569 1.00 86.38 93 LEU A CA 1
ATOM 683 C C . LEU A 1 93 ? -5.522 -1.359 -9.999 1.00 86.38 93 LEU A C 1
ATOM 685 O O . LEU A 1 93 ? -4.794 -2.101 -10.659 1.00 86.38 93 LEU A O 1
ATOM 689 N N . ALA A 1 94 ? -6.631 -0.814 -10.503 1.00 86.81 94 ALA A N 1
ATOM 690 C CA . ALA A 1 94 ? -7.081 -1.048 -11.871 1.00 86.81 94 ALA A CA 1
ATOM 691 C C . ALA A 1 94 ? -6.074 -0.526 -12.912 1.00 86.81 94 ALA A C 1
ATOM 693 O O . ALA A 1 94 ? -5.796 -1.209 -13.899 1.00 86.81 94 ALA A O 1
ATOM 694 N N . GLU A 1 95 ? -5.479 0.650 -12.697 1.00 82.56 95 GLU A N 1
ATOM 695 C CA . GLU A 1 95 ? -4.437 1.178 -13.587 1.00 82.56 95 GLU A CA 1
ATOM 696 C C . GLU A 1 95 ? -3.155 0.331 -13.557 1.00 82.56 95 GLU A C 1
ATOM 698 O O . GLU A 1 95 ? -2.592 0.027 -14.609 1.00 82.56 95 GLU A O 1
ATOM 703 N N . LEU A 1 96 ? -2.718 -0.130 -12.381 1.00 80.44 96 LEU A N 1
ATOM 704 C CA . LEU A 1 96 ? -1.550 -1.011 -12.259 1.00 80.44 96 LEU A CA 1
ATOM 705 C C . LEU A 1 96 ? -1.782 -2.376 -12.917 1.00 80.44 96 LEU A C 1
ATOM 707 O O . LEU A 1 96 ? -0.886 -2.894 -13.583 1.00 80.44 96 LEU A O 1
ATOM 711 N N . GLN A 1 97 ? -2.989 -2.936 -12.806 1.00 84.25 97 GLN A N 1
ATOM 712 C CA . GLN A 1 97 ? -3.364 -4.164 -13.511 1.00 84.25 97 GLN A CA 1
ATOM 713 C C . GLN A 1 97 ? -3.314 -3.989 -15.032 1.00 84.25 97 GLN A C 1
ATOM 715 O O . GLN A 1 97 ? -2.829 -4.877 -15.732 1.00 84.25 97 GLN A O 1
ATOM 720 N N . LYS A 1 98 ? -3.745 -2.836 -15.562 1.00 81.56 98 LYS A N 1
ATOM 721 C CA . LYS A 1 98 ? -3.608 -2.522 -16.995 1.00 81.56 98 LYS A CA 1
ATOM 722 C C . LYS A 1 98 ? -2.142 -2.432 -17.417 1.00 81.56 98 LYS A C 1
ATOM 724 O O . LYS A 1 98 ? -1.800 -2.893 -18.504 1.00 81.56 98 LYS A O 1
ATOM 729 N N . VAL A 1 99 ? -1.277 -1.856 -16.579 1.00 76.44 99 VAL A N 1
ATOM 730 C CA . VAL A 1 99 ? 0.172 -1.811 -16.835 1.00 76.44 99 VAL A CA 1
ATOM 731 C C . VAL A 1 99 ? 0.755 -3.226 -16.853 1.00 76.44 99 VAL A C 1
ATOM 733 O O . VAL A 1 99 ? 1.409 -3.583 -17.829 1.00 76.44 99 VAL A O 1
ATOM 736 N N . LEU A 1 100 ? 0.456 -4.058 -15.849 1.00 77.44 100 LEU A N 1
ATOM 737 C CA . LEU A 1 100 ? 0.871 -5.468 -15.808 1.00 77.44 100 LEU A CA 1
ATOM 738 C C . LEU A 1 100 ? 0.390 -6.253 -17.036 1.00 77.44 100 LEU A C 1
ATOM 740 O O . LEU A 1 100 ? 1.159 -7.014 -17.617 1.00 77.44 100 LEU A O 1
ATOM 744 N N . ALA A 1 101 ? -0.856 -6.047 -17.468 1.00 78.44 101 ALA A N 1
ATOM 745 C CA . ALA A 1 101 ? -1.415 -6.723 -18.636 1.00 78.44 101 ALA A CA 1
ATOM 746 C C . ALA A 1 101 ? -0.682 -6.344 -19.933 1.00 78.44 101 ALA A C 1
ATOM 748 O O . ALA A 1 101 ? -0.300 -7.230 -20.696 1.00 78.44 101 ALA A O 1
ATOM 749 N N . LYS A 1 102 ? -0.418 -5.047 -20.153 1.00 70.06 102 LYS A N 1
ATOM 750 C CA . LYS A 1 102 ? 0.354 -4.562 -21.314 1.00 70.06 102 LYS A CA 1
ATOM 751 C C . LYS A 1 102 ? 1.756 -5.164 -21.354 1.00 70.06 102 LYS A C 1
ATOM 753 O O . LYS A 1 102 ? 2.250 -5.549 -22.408 1.00 70.06 102 LYS A O 1
ATOM 758 N N . VAL A 1 103 ? 2.366 -5.307 -20.186 1.00 68.94 103 VAL A N 1
ATOM 759 C CA . VAL A 1 103 ? 3.703 -5.878 -20.025 1.00 68.94 103 VAL A CA 1
ATOM 760 C C . VAL A 1 103 ? 3.706 -7.366 -20.343 1.00 68.94 103 VAL A C 1
ATOM 762 O O . VAL A 1 103 ? 4.512 -7.807 -21.157 1.00 68.94 103 VAL A O 1
ATOM 765 N N . ASN A 1 104 ? 2.762 -8.118 -19.774 1.00 68.31 104 ASN A N 1
ATOM 766 C CA . ASN A 1 104 ? 2.625 -9.554 -20.010 1.00 68.31 104 ASN A CA 1
ATOM 767 C C . ASN A 1 104 ? 2.281 -9.877 -21.475 1.00 68.31 104 ASN A C 1
ATOM 769 O O . ASN A 1 104 ? 2.714 -10.893 -22.007 1.00 68.31 104 ASN A O 1
ATOM 773 N N . SER A 1 105 ? 1.537 -8.995 -22.153 1.00 70.38 105 SER A N 1
ATOM 774 C CA . SER A 1 105 ? 1.218 -9.144 -23.580 1.00 70.38 105 SER A CA 1
ATOM 775 C C . SER A 1 105 ? 2.405 -8.898 -24.523 1.00 70.38 105 SER A C 1
ATOM 777 O O . SER A 1 105 ? 2.283 -9.123 -25.723 1.00 70.38 105 SER A O 1
ATOM 779 N N . GLY A 1 106 ? 3.557 -8.446 -24.013 1.00 60.50 106 GLY A N 1
ATOM 780 C CA . GLY A 1 106 ? 4.725 -8.156 -24.847 1.00 60.50 106 GLY A CA 1
ATOM 781 C C . GLY A 1 106 ? 4.593 -6.873 -25.681 1.00 60.50 106 GLY A C 1
ATOM 782 O O . GLY A 1 106 ? 5.452 -6.592 -26.518 1.00 60.50 106 GLY A O 1
ATOM 783 N N . GLU A 1 107 ? 3.535 -6.087 -25.473 1.00 56.34 107 GLU A N 1
ATOM 784 C CA . GLU A 1 107 ? 3.225 -4.921 -26.293 1.00 56.34 107 GLU A CA 1
ATOM 785 C C . GLU A 1 107 ? 3.983 -3.666 -25.826 1.00 56.34 107 GLU A C 1
ATOM 787 O O . GLU A 1 107 ? 3.896 -3.215 -24.680 1.00 56.34 107 GLU A O 1
ATOM 792 N N . GLY A 1 108 ? 4.712 -3.054 -26.763 1.00 59.31 108 GLY A N 1
ATOM 793 C CA . GLY A 1 108 ? 5.347 -1.747 -26.592 1.00 59.31 108 GLY A CA 1
ATOM 794 C C . GLY A 1 108 ? 6.671 -1.747 -25.818 1.00 59.31 108 GLY A C 1
ATOM 795 O O . GLY A 1 108 ? 7.271 -2.774 -25.500 1.00 59.31 108 GLY A O 1
ATOM 796 N N . THR A 1 109 ? 7.167 -0.547 -25.514 1.00 52.75 109 THR A N 1
ATOM 797 C CA . THR A 1 109 ? 8.442 -0.336 -24.807 1.00 52.75 109 THR A CA 1
ATOM 798 C C . THR A 1 109 ? 8.401 -0.818 -23.354 1.00 52.75 109 THR A C 1
ATOM 800 O O . THR A 1 109 ? 9.457 -1.085 -22.794 1.00 52.75 109 THR A O 1
ATOM 803 N N . ALA A 1 110 ? 7.214 -1.019 -22.760 1.00 56.88 110 ALA A N 1
ATOM 804 C CA . ALA A 1 110 ? 7.037 -1.540 -21.398 1.00 56.88 110 ALA A CA 1
ATOM 805 C C . ALA A 1 110 ? 7.459 -3.009 -21.277 1.00 56.88 110 ALA A C 1
ATOM 807 O O . ALA A 1 110 ? 8.122 -3.363 -20.309 1.00 56.88 110 ALA A O 1
ATOM 808 N N . ALA A 1 111 ? 7.187 -3.830 -22.293 1.00 55.59 111 ALA A N 1
ATOM 809 C CA . ALA A 1 111 ? 7.657 -5.213 -22.362 1.00 55.59 111 ALA A CA 1
ATOM 810 C C . ALA A 1 111 ? 9.189 -5.327 -22.507 1.00 55.59 111 ALA A C 1
ATOM 812 O O . ALA A 1 111 ? 9.798 -6.279 -22.025 1.00 55.59 111 ALA A O 1
ATOM 813 N N . ARG A 1 112 ? 9.842 -4.335 -23.132 1.00 54.50 112 ARG A N 1
ATOM 814 C CA . ARG A 1 112 ? 11.317 -4.250 -23.195 1.00 54.50 112 ARG A CA 1
ATOM 815 C C . ARG A 1 112 ? 11.924 -3.736 -21.883 1.00 54.50 112 ARG A C 1
ATOM 817 O O . ARG A 1 112 ? 13.046 -4.1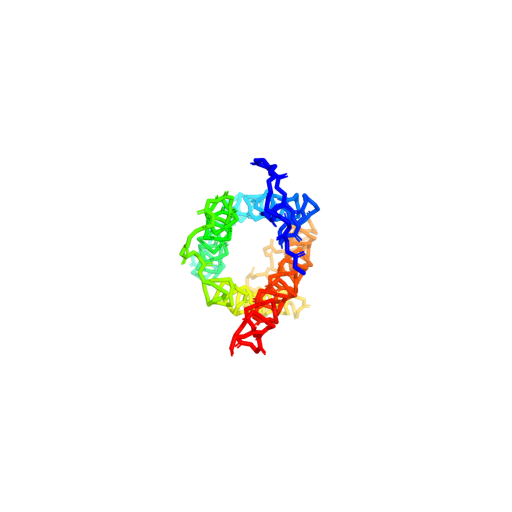01 -21.563 1.00 54.50 112 ARG A O 1
ATOM 824 N N . LEU A 1 113 ? 11.171 -2.923 -21.139 1.00 56.34 113 LEU A N 1
ATOM 825 C CA . LEU A 1 113 ? 11.557 -2.307 -19.866 1.00 56.34 113 LEU A CA 1
ATOM 826 C C . LEU A 1 113 ? 11.455 -3.263 -18.667 1.00 56.34 113 LEU A C 1
ATOM 828 O O . LEU A 1 113 ? 12.262 -3.201 -17.748 1.00 56.34 113 LEU A O 1
ATOM 832 N N . LEU A 1 114 ? 10.439 -4.128 -18.689 1.00 55.03 114 LEU A N 1
ATOM 833 C CA . LEU A 1 114 ? 10.066 -5.061 -17.620 1.00 55.03 114 LEU A CA 1
ATOM 834 C C . LEU A 1 114 ? 10.509 -6.505 -17.879 1.00 55.03 114 LEU A C 1
ATOM 836 O O . LEU A 1 114 ? 10.156 -7.397 -17.117 1.00 55.03 114 LEU A O 1
ATOM 840 N N . ASN A 1 115 ? 11.321 -6.735 -18.916 1.00 56.03 115 ASN A N 1
ATOM 841 C CA . ASN A 1 115 ? 12.044 -8.002 -19.079 1.00 56.03 115 ASN A CA 1
ATOM 842 C C . ASN A 1 115 ? 13.094 -8.227 -17.969 1.00 56.03 115 ASN A C 1
ATOM 844 O O . ASN A 1 115 ? 13.698 -9.293 -17.891 1.00 56.03 115 ASN A O 1
ATOM 848 N N . ASP A 1 116 ? 13.306 -7.233 -17.103 1.00 60.62 116 ASP A N 1
ATOM 849 C CA . ASP A 1 116 ? 13.925 -7.420 -15.800 1.00 60.62 116 ASP A CA 1
ATOM 850 C C . ASP A 1 116 ? 12.869 -7.968 -14.826 1.00 60.62 116 ASP A C 1
ATOM 852 O O . ASP A 1 116 ? 11.981 -7.239 -14.367 1.00 60.62 116 ASP A O 1
ATOM 856 N N . GLY A 1 117 ? 12.949 -9.271 -14.534 1.00 65.25 117 GLY A N 1
ATOM 857 C CA . GLY A 1 117 ? 11.997 -9.964 -13.662 1.00 65.25 117 GLY A CA 1
ATOM 858 C C . GLY A 1 117 ? 11.793 -9.265 -12.315 1.00 65.25 117 GLY A C 1
ATOM 859 O O . GLY A 1 117 ? 10.696 -9.302 -11.768 1.00 65.25 117 GLY A O 1
ATOM 860 N N . GLN A 1 118 ? 12.789 -8.525 -11.818 1.00 71.75 118 GLN A N 1
ATOM 861 C CA . GLN A 1 118 ? 12.683 -7.816 -10.548 1.00 71.75 118 GLN A CA 1
ATOM 862 C C . GLN A 1 118 ? 11.615 -6.712 -10.569 1.00 71.75 118 GLN A C 1
ATOM 864 O O . GLN A 1 118 ? 10.930 -6.492 -9.570 1.00 71.75 118 GLN A O 1
ATOM 869 N N . LEU A 1 119 ? 11.452 -5.983 -11.675 1.00 71.25 119 LEU A N 1
ATOM 870 C CA . LEU A 1 119 ? 10.466 -4.900 -11.738 1.00 71.25 119 LEU A CA 1
ATOM 871 C C . LEU A 1 119 ? 9.038 -5.455 -11.879 1.00 71.25 119 LEU A C 1
ATOM 873 O O . LEU A 1 119 ? 8.114 -4.893 -11.289 1.00 71.25 119 LEU A O 1
ATOM 877 N N . TYR A 1 120 ? 8.870 -6.572 -12.593 1.00 74.56 120 TYR A N 1
ATOM 878 C CA . TYR A 1 120 ? 7.593 -7.282 -12.664 1.00 74.56 120 TYR A CA 1
ATOM 879 C C . TYR A 1 120 ? 7.160 -7.795 -11.285 1.00 74.56 120 TYR A C 1
ATOM 881 O O . TYR A 1 120 ? 6.037 -7.516 -10.865 1.00 74.56 120 TYR A O 1
ATOM 889 N N . GLU A 1 121 ? 8.060 -8.454 -10.548 1.00 81.44 121 GLU A N 1
ATOM 890 C CA . GLU A 1 121 ? 7.765 -8.962 -9.201 1.00 81.44 121 GLU A CA 1
ATOM 891 C C . GLU A 1 121 ? 7.424 -7.826 -8.223 1.00 81.44 121 GLU A C 1
ATOM 893 O O . GLU A 1 121 ? 6.390 -7.872 -7.562 1.00 81.44 121 GLU A O 1
ATOM 898 N N . ASN A 1 122 ? 8.203 -6.736 -8.208 1.00 79.75 122 ASN A N 1
ATOM 899 C CA . ASN A 1 122 ? 7.905 -5.574 -7.356 1.00 79.75 122 ASN A CA 1
ATOM 900 C C . ASN A 1 122 ? 6.533 -4.951 -7.663 1.00 79.75 122 ASN A C 1
ATOM 902 O O . ASN A 1 122 ? 5.824 -4.498 -6.761 1.00 79.75 122 ASN A O 1
ATOM 906 N N . LEU A 1 123 ? 6.158 -4.896 -8.944 1.00 79.12 123 LEU A N 1
ATOM 907 C CA . LEU A 1 123 ? 4.862 -4.376 -9.367 1.00 79.12 123 LEU A CA 1
ATOM 908 C C . LEU A 1 123 ? 3.723 -5.318 -8.954 1.00 79.12 123 LEU A C 1
ATOM 910 O O . LEU A 1 123 ? 2.696 -4.855 -8.454 1.00 79.12 123 LEU A O 1
ATOM 914 N N . LEU A 1 124 ? 3.912 -6.625 -9.131 1.00 84.69 124 LEU A N 1
ATOM 915 C CA . LEU A 1 124 ? 2.962 -7.649 -8.714 1.00 84.69 124 LEU A CA 1
ATOM 916 C C . LEU A 1 124 ? 2.737 -7.617 -7.197 1.00 84.69 124 LEU A C 1
ATOM 918 O O . LEU A 1 124 ? 1.592 -7.671 -6.746 1.00 84.69 124 LEU A O 1
ATOM 922 N N . ASP A 1 125 ? 3.801 -7.487 -6.413 1.00 86.19 125 ASP A N 1
ATOM 923 C CA . ASP A 1 125 ? 3.710 -7.406 -4.956 1.00 86.19 125 ASP A CA 1
ATOM 924 C C . ASP A 1 125 ? 3.028 -6.115 -4.503 1.00 86.19 125 ASP A C 1
ATOM 926 O O . ASP A 1 125 ? 2.105 -6.167 -3.690 1.00 86.19 125 ASP A O 1
ATOM 930 N N . THR A 1 126 ? 3.341 -4.981 -5.137 1.00 82.75 126 THR A N 1
ATOM 931 C CA . THR A 1 126 ? 2.626 -3.716 -4.891 1.00 82.75 126 THR A CA 1
ATOM 932 C C . THR A 1 126 ? 1.120 -3.863 -5.150 1.00 82.75 126 THR A C 1
ATOM 934 O O . THR A 1 126 ? 0.298 -3.375 -4.378 1.00 82.75 126 THR A O 1
ATOM 937 N N . VAL A 1 127 ? 0.727 -4.568 -6.217 1.00 87.44 127 VAL A N 1
ATOM 938 C CA . VAL A 1 127 ? -0.684 -4.846 -6.539 1.00 87.44 127 VAL A CA 1
ATOM 939 C C . VAL A 1 127 ? -1.357 -5.710 -5.468 1.00 87.44 127 VAL A C 1
ATOM 941 O O . VAL A 1 127 ? -2.506 -5.441 -5.106 1.00 87.44 127 VAL A O 1
ATOM 944 N N . LYS A 1 128 ? -0.667 -6.724 -4.931 1.00 88.88 128 LYS A N 1
ATOM 945 C CA . LYS A 1 128 ? -1.193 -7.560 -3.837 1.00 88.88 128 LYS A CA 1
ATOM 946 C C . LYS A 1 128 ? -1.400 -6.740 -2.562 1.00 88.88 128 LYS A C 1
ATOM 948 O O . LYS A 1 128 ? -2.461 -6.833 -1.949 1.00 88.88 128 LYS A O 1
ATOM 953 N N . GLU A 1 129 ? -0.423 -5.917 -2.198 1.00 85.69 129 GLU A N 1
ATOM 954 C CA . GLU A 1 129 ? -0.471 -5.085 -0.992 1.00 85.69 129 GLU A CA 1
ATOM 955 C C . GLU A 1 129 ? -1.538 -3.984 -1.092 1.00 85.69 129 GLU A C 1
ATOM 957 O O . GLU A 1 129 ? -2.287 -3.766 -0.142 1.00 85.69 129 GLU A O 1
ATOM 962 N N . LEU A 1 130 ? -1.692 -3.342 -2.258 1.00 85.00 130 LEU A N 1
ATOM 963 C CA . LEU A 1 130 ? -2.766 -2.367 -2.498 1.00 85.00 130 LEU A CA 1
ATOM 964 C C . LEU A 1 130 ? -4.152 -2.992 -2.343 1.00 85.00 130 LEU A C 1
ATOM 966 O O . LEU A 1 130 ? -5.050 -2.377 -1.765 1.00 85.00 130 LEU A O 1
ATOM 970 N N . LYS A 1 131 ? -4.326 -4.219 -2.847 1.00 87.88 131 LYS A N 1
ATOM 971 C CA . LYS A 1 131 ? -5.579 -4.963 -2.705 1.00 87.88 131 LYS A CA 1
ATOM 972 C C . LYS A 1 131 ? -5.883 -5.259 -1.235 1.00 87.88 131 LYS A C 1
ATOM 974 O O . LYS A 1 131 ? -7.017 -5.056 -0.810 1.00 87.88 131 LYS A O 1
ATOM 979 N N . ALA A 1 132 ? -4.887 -5.708 -0.472 1.00 87.75 132 ALA A N 1
ATOM 980 C CA . ALA A 1 132 ? -5.041 -5.963 0.959 1.00 87.75 132 ALA A CA 1
ATOM 981 C C . ALA A 1 132 ? -5.416 -4.680 1.721 1.00 87.75 132 ALA A C 1
ATOM 983 O O . ALA A 1 132 ? -6.398 -4.668 2.464 1.00 87.75 132 ALA A O 1
ATOM 984 N N . ALA A 1 133 ? -4.712 -3.575 1.455 1.00 83.50 133 ALA A N 1
ATOM 985 C CA . ALA A 1 133 ? -4.990 -2.288 2.082 1.00 83.50 133 ALA A CA 1
ATOM 986 C C . ALA A 1 133 ? -6.400 -1.761 1.753 1.00 83.50 133 ALA A C 1
ATOM 988 O O . ALA A 1 133 ? -7.108 -1.320 2.657 1.00 83.50 133 ALA A O 1
ATOM 989 N N . SER A 1 134 ? -6.838 -1.832 0.487 1.00 86.31 134 SER A N 1
ATOM 990 C CA . SER A 1 134 ? -8.196 -1.416 0.088 1.00 86.31 134 SER A CA 1
ATOM 991 C C . SER A 1 134 ? -9.272 -2.211 0.835 1.00 86.31 134 SER A C 1
ATOM 993 O O . SER A 1 134 ? -10.206 -1.629 1.396 1.00 86.31 134 SER A O 1
ATOM 995 N N . GLU A 1 135 ? -9.111 -3.534 0.921 1.00 88.25 135 GLU A N 1
ATOM 996 C CA . GLU A 1 135 ? -10.065 -4.406 1.607 1.00 88.25 135 GLU A CA 1
ATOM 997 C C . GLU A 1 135 ? -10.149 -4.092 3.107 1.00 88.25 135 GLU A C 1
ATOM 999 O O . GLU A 1 135 ? -11.238 -3.944 3.663 1.00 88.25 135 GLU A O 1
ATOM 1004 N N . GLN A 1 136 ? -9.009 -3.892 3.767 1.00 83.69 136 GLN A N 1
ATOM 1005 C CA . GLN A 1 136 ? -8.987 -3.545 5.189 1.00 83.69 136 GLN A CA 1
ATOM 1006 C C . GLN A 1 136 ? -9.660 -2.198 5.470 1.00 83.69 136 GLN A C 1
ATOM 1008 O O . GLN A 1 136 ? -10.434 -2.073 6.421 1.00 83.69 136 GLN A O 1
ATOM 1013 N N . LEU A 1 137 ? -9.442 -1.194 4.616 1.00 81.88 137 LEU A N 1
ATOM 1014 C CA . LEU A 1 137 ? -10.112 0.103 4.744 1.00 81.88 137 LEU A CA 1
ATOM 1015 C C . LEU A 1 137 ? -11.634 -0.004 4.552 1.00 81.88 137 LEU A C 1
ATOM 1017 O O . LEU A 1 137 ? -12.384 0.726 5.211 1.00 81.88 137 LEU A O 1
ATOM 1021 N N . ARG A 1 138 ? -12.116 -0.926 3.706 1.00 84.38 138 ARG A N 1
ATOM 1022 C CA . ARG A 1 138 ? -13.556 -1.205 3.552 1.00 84.38 138 ARG A CA 1
ATOM 1023 C C . ARG A 1 138 ? -14.168 -1.823 4.799 1.00 84.38 138 ARG A C 1
ATOM 1025 O O . ARG A 1 138 ? -15.241 -1.383 5.225 1.00 84.38 138 ARG A O 1
ATOM 1032 N N . VAL A 1 139 ? -13.495 -2.814 5.381 1.00 84.25 139 VAL A N 1
ATOM 1033 C CA . VAL A 1 139 ? -13.936 -3.455 6.628 1.00 84.25 139 VAL A CA 1
ATOM 1034 C C . VAL A 1 139 ? -14.079 -2.398 7.717 1.00 84.25 139 VAL A C 1
ATOM 1036 O O . VAL A 1 139 ? -15.146 -2.250 8.307 1.00 84.25 139 VAL A O 1
ATOM 1039 N N . ILE A 1 140 ? -13.066 -1.550 7.881 1.00 77.81 140 ILE A N 1
ATOM 1040 C CA . ILE A 1 140 ? -13.074 -0.515 8.917 1.00 77.81 140 ILE A CA 1
ATOM 1041 C C . ILE A 1 140 ? -14.150 0.545 8.657 1.00 77.81 140 ILE A C 1
ATOM 1043 O O . ILE A 1 140 ? -14.863 0.957 9.574 1.00 77.81 140 ILE A O 1
ATOM 1047 N N . THR A 1 141 ? -14.332 0.962 7.401 1.00 79.75 141 THR A N 1
ATOM 1048 C CA . THR A 1 141 ? -15.444 1.843 7.004 1.00 79.75 141 THR A CA 1
ATOM 1049 C C . THR A 1 141 ? -16.800 1.259 7.413 1.00 79.75 141 THR A C 1
ATOM 1051 O O . THR A 1 141 ? -17.682 1.998 7.861 1.00 79.75 141 THR A O 1
ATOM 1054 N N . THR A 1 142 ? -16.975 -0.055 7.268 1.00 81.38 142 THR A N 1
ATOM 1055 C CA . THR A 1 142 ? -18.209 -0.768 7.623 1.00 81.38 142 THR A CA 1
ATOM 1056 C C . THR A 1 142 ? -18.394 -0.829 9.137 1.00 81.38 142 THR A C 1
ATOM 1058 O O . THR A 1 142 ? -19.431 -0.384 9.631 1.00 81.38 142 THR A O 1
ATOM 1061 N N . ASP A 1 143 ? -17.366 -1.237 9.882 1.00 75.88 143 ASP A N 1
ATOM 1062 C CA . ASP A 1 143 ? -17.393 -1.325 11.347 1.00 75.88 143 ASP A CA 1
ATOM 1063 C C . ASP A 1 143 ? -17.706 0.029 12.004 1.00 75.88 143 ASP A C 1
ATOM 1065 O O . ASP A 1 143 ? -18.518 0.118 12.932 1.00 75.88 143 ASP A O 1
ATOM 1069 N N . ILE A 1 144 ? -17.125 1.119 11.486 1.00 75.88 144 ILE A N 1
ATOM 1070 C CA . ILE A 1 144 ? -17.404 2.479 11.971 1.00 75.88 144 ILE A CA 1
ATOM 1071 C C . ILE A 1 144 ? -18.864 2.870 11.697 1.00 75.88 144 ILE A C 1
ATOM 1073 O O . ILE A 1 144 ? -19.525 3.456 12.564 1.00 75.88 144 ILE A O 1
ATOM 1077 N N . LYS A 1 145 ? -19.391 2.565 10.502 1.00 76.19 145 LYS A N 1
ATOM 1078 C CA . LYS A 1 145 ? -20.790 2.855 10.136 1.00 76.19 145 LYS A CA 1
ATOM 1079 C C . LYS A 1 145 ? -21.770 2.071 11.012 1.00 76.19 145 LYS A C 1
ATOM 1081 O O . LYS A 1 145 ? -22.766 2.636 11.467 1.00 76.19 145 LYS A O 1
ATOM 1086 N N . GLU A 1 146 ? -21.489 0.800 11.277 1.00 74.56 146 GLU A N 1
ATOM 1087 C CA . GLU A 1 146 ? -22.316 -0.044 12.140 1.00 74.56 146 GLU A CA 1
ATOM 1088 C C . GLU A 1 146 ? -22.289 0.401 13.601 1.00 74.56 146 GLU A C 1
ATOM 1090 O O . GLU A 1 146 ? -23.345 0.506 14.230 1.00 74.56 146 GLU A O 1
ATOM 1095 N N . GLY A 1 147 ? -21.106 0.714 14.135 1.00 71.12 147 GLY A N 1
ATOM 1096 C CA . GLY A 1 147 ? -20.961 1.249 15.487 1.00 71.12 147 GLY A CA 1
ATOM 1097 C C . GLY A 1 147 ? -21.777 2.528 15.679 1.00 71.12 147 GLY A C 1
ATOM 1098 O O . GLY A 1 147 ? -22.521 2.650 16.652 1.00 71.12 147 GLY A O 1
ATOM 1099 N N . ARG A 1 148 ? -21.721 3.445 14.702 1.00 71.44 148 ARG A N 1
ATOM 1100 C CA . ARG A 1 148 ? -22.521 4.679 14.702 1.00 71.44 148 ARG A CA 1
ATOM 1101 C C . ARG A 1 148 ? -24.024 4.400 14.657 1.00 71.44 148 ARG A C 1
ATOM 1103 O O . ARG A 1 148 ? -24.772 5.016 15.410 1.00 71.44 148 ARG A O 1
ATOM 1110 N N . ARG A 1 149 ? -24.468 3.465 13.807 1.00 69.94 149 ARG A N 1
ATOM 1111 C CA . ARG A 1 149 ? -25.884 3.072 13.713 1.00 69.94 149 ARG A CA 1
ATOM 1112 C C . ARG A 1 149 ? -26.405 2.555 15.054 1.00 69.94 149 ARG A C 1
ATOM 1114 O O . ARG A 1 149 ? -27.464 2.994 15.482 1.00 69.94 149 ARG A O 1
ATOM 1121 N N . LYS A 1 150 ? -25.647 1.673 15.717 1.00 68.75 150 LYS A N 1
ATOM 1122 C CA . LYS A 1 150 ? -26.013 1.113 17.029 1.00 68.75 150 LYS A CA 1
ATOM 1123 C C . LYS A 1 150 ? -26.177 2.198 18.090 1.00 68.75 150 LYS A C 1
ATOM 1125 O O . LYS A 1 150 ? -27.108 2.111 18.877 1.00 68.75 150 LYS A O 1
ATOM 1130 N N . ILE A 1 151 ? -25.321 3.224 18.086 1.00 64.88 151 ILE A N 1
ATOM 1131 C CA . ILE A 1 151 ? -25.463 4.369 18.998 1.00 64.88 151 ILE A CA 1
ATOM 1132 C C . ILE A 1 151 ? -26.777 5.100 18.722 1.00 64.88 151 ILE A C 1
ATOM 1134 O O . ILE A 1 151 ? -27.538 5.291 19.655 1.00 64.88 151 ILE A O 1
ATOM 1138 N N . ILE A 1 152 ? -27.081 5.447 17.466 1.00 67.38 152 ILE A N 1
ATOM 1139 C CA . ILE A 1 152 ? -28.314 6.179 17.113 1.00 67.38 152 ILE A CA 1
ATOM 1140 C C . ILE A 1 152 ? -29.576 5.412 17.532 1.00 67.38 152 ILE A C 1
ATOM 1142 O O . ILE A 1 152 ? -30.542 6.028 17.953 1.00 67.38 152 ILE A O 1
ATOM 1146 N N . THR A 1 153 ? -29.575 4.081 17.444 1.00 70.81 153 THR A N 1
ATOM 1147 C CA . THR A 1 153 ? -30.741 3.255 17.807 1.00 70.81 153 THR A CA 1
ATOM 1148 C C . THR A 1 153 ? -30.939 3.046 19.313 1.00 70.81 153 THR A C 1
ATOM 1150 O O . THR A 1 153 ? -31.936 2.444 19.697 1.00 70.81 153 THR A O 1
ATOM 1153 N N . LEU A 1 154 ? -29.986 3.467 20.153 1.00 67.38 154 LEU A N 1
ATOM 1154 C CA . LEU A 1 154 ? -30.043 3.327 21.616 1.00 67.38 154 LEU A CA 1
ATOM 1155 C C . LEU A 1 154 ? -30.584 4.585 22.330 1.00 67.38 154 LEU A C 1
ATOM 1157 O O . LEU A 1 154 ? -30.628 4.588 23.560 1.00 67.38 154 LEU A O 1
ATOM 1161 N N . TRP A 1 155 ? -30.997 5.618 21.585 1.00 57.66 155 TRP A N 1
ATOM 1162 C CA . TRP A 1 155 ? -31.578 6.868 22.099 1.00 57.66 155 TRP A CA 1
ATOM 1163 C C . TRP A 1 155 ? -32.968 7.124 21.521 1.00 57.66 155 TRP A C 1
ATOM 1165 O O . TRP A 1 155 ? -33.177 6.806 20.328 1.00 57.66 155 TRP A O 1
#

InterPro domains:
  IPR060535 Aq_493, helical needle domain [PF28544] (35-133)

Organism: NCBI:txid412755

Secondary structure (DSSP, 8-state):
---S--SSSSHHHHS-HHHHHHHHHHHHHHHHHHHHHHHH--SSSSHHHHHHHHHHHHHHHHHHHHHHHHHTT-SS--HHHHHHHHHHHHHHHHHHHHHHHHHHTT-SHHHHHS-SHHHHHHHHHHHHHHHHHHHHHHHHHHHHHHHHHHHHTT-

Sequence (155 aa):
ECPPSGQYGCGQRIFPKEVQNEIKALAVSIKTLANNINAIIGDRDNKASIKQTLVNVTAMTDQATRTLKSIEGLSDVGAEAIGNTAEQLDSTLAELQKVLAKVNSGEGTAARLLNDGQLYENLLDTVKELKAASEQLRVITTDIKEGRRKIITLW

Foldseek 3Di:
DFDPDDPDGDLCVLPPPVLVVLLVVLLVLLVVLVVLVVVQPPDDPVCPLSVVLSVLSNVLSVLVNVLSVVSSVPDDSALVSLLVSLVSLVVSLVSLVVLLVCLVVCHDCSVVRCVPVVSSVSSVVSSVSSVVSSVSSVVSSVVRVVVVVVVVVVD

Nearest PDB structures (foldseek):
  6q6b-assembly1_A  TM=5.938E-01  e=7.957E-01  Streptomyces lividans 1326
  6qyb-assembly1_A  TM=5.824E-01  e=1.087E+00  Streptomyces lividans 1326
  6qvh-assembly1_A  TM=5.080E-01  e=7.170E-01  Streptomyces lividans 1326
  2rld-assembly1_A  TM=5.467E-01  e=2.635E+00  Bacteroides thetaiotaomicron VPI-5482
  6niy-assembly1_R  TM=4.002E-01  e=4.673E+00  Homo sapiens

Solvent-accessible surface area (backbone atoms only — not comparable to full-atom values): 8769 Å² total; per-residue (Å²): 136,85,81,97,79,68,102,77,74,62,48,61,70,65,53,41,70,67,59,57,49,52,53,51,49,41,50,50,45,49,51,50,46,51,52,57,50,64,76,65,64,85,54,84,82,68,44,58,64,58,47,49,52,48,51,52,54,50,55,49,43,54,46,50,55,47,54,58,61,50,44,73,63,78,81,76,82,46,50,60,63,42,42,54,51,24,54,51,41,50,56,50,47,54,53,51,50,52,51,51,49,41,33,74,70,57,52,66,71,53,25,72,66,43,69,46,62,68,58,47,52,48,50,53,49,42,50,52,44,47,52,53,51,26,52,52,33,50,53,39,26,48,54,52,52,51,55,51,51,56,56,61,72,74,108

Mean predicted aligned error: 10.21 Å

pLDDT: mean 71.0, std 12.92, range [34.75, 88.88]

Radius of gyration: 18.76 Å; Cα contacts (8 Å, |Δi|>4): 123; chains: 1; bounding box: 48×24×58 Å